Protein AF-A0A7I7Q452-F1 (afdb_monomer_lite)

pLDDT: mean 80.24, std 21.8, range [39.25, 98.88]

Secondary structure (DSSP, 8-state):
-----------------SSSHHHHHHHHHHHHHHHHHHHHHHHHHHHHHHHHHHHHHHHHHHHHHHHHHHHHHTT-HHHHHHHHHHHHHHHHHHHHHHHHHHHHHHHHTS---S-S---------

Foldseek 3Di:
DDDDDDDDDDPDPDPPDDDCVVVVVVVVVVVVVVVLVVLLVVLVVVLVVLVVVLVVLVVLLVVLVVQLVVCVVVVNVVSNVVSVVVSVVSVVVSVVSVVVNVVSCVVRVVDPDPPDPPDDDDDDD

Radius of gyration: 31.97 Å; chains: 1; bounding box: 79×62×78 Å

Sequence (125 aa):
MSHGAAVRPGAGHAHQSGSLSTNRSAEAFDHGAAAETADQRQADYFLRLLSQNRRLIDQRIDGYYKAIAVAEARGDAESACVFRRTARVEEQERKALDGLIENLQRRFVVQPTSDGPRGPHLVVR

Structure (mmCIF, N/CA/C/O backbone):
data_AF-A0A7I7Q452-F1
#
_entry.id   AF-A0A7I7Q452-F1
#
loop_
_atom_site.group_PDB
_atom_site.id
_atom_site.type_symbol
_atom_site.label_atom_id
_atom_site.label_alt_id
_atom_site.label_comp_id
_atom_site.label_asym_id
_atom_site.label_entity_id
_atom_site.label_seq_id
_atom_site.pdbx_PDB_ins_code
_atom_site.Cartn_x
_atom_site.Cartn_y
_atom_site.Cartn_z
_atom_site.occupancy
_atom_site.B_iso_or_equiv
_atom_site.auth_seq_id
_atom_site.auth_comp_id
_atom_site.auth_asym_id
_atom_site.auth_atom_id
_atom_site.pdbx_PDB_model_num
ATOM 1 N N . MET A 1 1 ? 63.355 48.534 -30.675 1.00 40.66 1 MET A N 1
ATOM 2 C CA . MET A 1 1 ? 63.755 47.123 -30.469 1.00 40.66 1 MET A CA 1
ATOM 3 C C . MET A 1 1 ? 62.465 46.312 -30.550 1.00 40.66 1 MET A C 1
ATOM 5 O O . MET A 1 1 ? 61.651 46.432 -29.654 1.00 40.66 1 MET A O 1
ATOM 9 N N . SER A 1 2 ? 62.015 45.982 -31.762 1.00 50.03 2 SER A N 1
ATOM 10 C CA . SER A 1 2 ? 62.214 44.699 -32.464 1.00 50.03 2 SER A CA 1
ATOM 11 C C . SER A 1 2 ? 61.712 43.493 -31.672 1.00 50.03 2 SER A C 1
ATOM 13 O O . SER A 1 2 ? 62.365 43.111 -30.714 1.00 50.03 2 SER A O 1
ATOM 15 N N . HIS A 1 3 ? 60.560 42.960 -32.089 1.00 43.53 3 HIS A N 1
ATOM 16 C CA . HIS A 1 3 ? 60.185 41.549 -32.296 1.00 43.53 3 HIS A CA 1
ATOM 17 C C . HIS A 1 3 ? 58.730 41.593 -32.804 1.00 43.53 3 HIS A C 1
ATOM 19 O O . HIS A 1 3 ? 57.923 42.336 -32.263 1.00 43.53 3 HIS A O 1
ATOM 25 N N . GLY A 1 4 ? 58.272 40.917 -33.846 1.00 41.16 4 GLY A N 1
ATOM 26 C CA . GLY A 1 4 ? 58.815 39.869 -34.694 1.00 41.16 4 GLY A CA 1
ATOM 27 C C . GLY A 1 4 ? 57.583 39.236 -35.347 1.00 41.16 4 GLY A C 1
ATOM 28 O O . GLY A 1 4 ? 56.689 38.773 -34.645 1.00 41.16 4 GLY A O 1
ATOM 29 N N . ALA A 1 5 ? 57.476 39.309 -36.670 1.00 50.88 5 ALA A N 1
ATOM 30 C CA . ALA A 1 5 ? 56.402 38.673 -37.423 1.00 50.88 5 ALA A CA 1
ATOM 31 C C . ALA A 1 5 ? 56.643 37.156 -37.526 1.00 50.88 5 ALA A C 1
ATOM 33 O O . ALA A 1 5 ? 57.767 36.756 -37.809 1.00 50.88 5 ALA A O 1
ATOM 34 N N . ALA A 1 6 ? 55.599 36.334 -37.363 1.00 52.81 6 ALA A N 1
ATOM 35 C CA . ALA A 1 6 ? 55.496 34.975 -37.920 1.00 52.81 6 ALA A CA 1
ATOM 36 C C . ALA A 1 6 ? 54.035 34.487 -37.792 1.00 52.81 6 ALA A C 1
ATOM 38 O O . ALA A 1 6 ? 53.506 34.387 -36.692 1.00 52.81 6 ALA A O 1
ATOM 39 N N . VAL A 1 7 ? 53.267 34.459 -38.886 1.00 51.66 7 VAL A N 1
ATOM 40 C CA . VAL A 1 7 ? 53.033 33.296 -39.774 1.00 51.66 7 VAL A CA 1
ATOM 41 C C . VAL A 1 7 ? 52.059 32.272 -39.168 1.00 51.66 7 VAL A C 1
ATOM 43 O O . VAL A 1 7 ? 52.387 31.502 -38.273 1.00 51.66 7 VAL A O 1
ATOM 46 N N . ARG A 1 8 ? 50.839 32.260 -39.723 1.00 53.25 8 ARG A N 1
ATOM 47 C CA . ARG A 1 8 ? 49.836 31.197 -39.565 1.00 53.25 8 ARG A CA 1
ATOM 48 C C . ARG A 1 8 ? 50.283 29.936 -40.318 1.00 53.25 8 ARG A C 1
ATOM 50 O O . ARG A 1 8 ? 50.567 30.057 -41.510 1.00 53.25 8 ARG A O 1
ATOM 57 N N . PRO A 1 9 ? 50.220 28.734 -39.720 1.00 47.78 9 PRO A N 1
ATOM 58 C CA . PRO A 1 9 ? 50.244 27.495 -40.477 1.00 47.78 9 PRO A CA 1
ATOM 59 C C . PRO A 1 9 ? 48.824 26.955 -40.714 1.00 47.78 9 PRO A C 1
ATOM 61 O O . PRO A 1 9 ? 48.070 26.689 -39.784 1.00 47.78 9 PRO A O 1
ATOM 64 N N . GLY A 1 10 ? 48.501 26.835 -42.004 1.00 39.25 10 GLY A N 1
ATOM 65 C CA . GLY A 1 10 ? 47.763 25.743 -42.646 1.00 39.25 10 GLY A CA 1
ATOM 66 C C . GLY A 1 10 ? 46.562 25.125 -41.935 1.00 39.25 10 GLY A C 1
ATOM 67 O O . GLY A 1 10 ? 46.706 24.220 -41.118 1.00 39.25 10 GLY A O 1
ATOM 68 N N . ALA A 1 11 ? 45.367 25.481 -42.408 1.00 44.28 11 ALA A N 1
ATOM 69 C CA . ALA A 1 11 ? 44.215 24.590 -42.365 1.00 44.28 11 ALA A CA 1
ATOM 70 C C . ALA A 1 11 ? 44.505 23.360 -43.247 1.00 44.28 11 ALA A C 1
ATOM 72 O O . ALA A 1 11 ? 44.332 23.392 -44.464 1.00 44.28 11 ALA A O 1
ATOM 73 N N . GLY A 1 12 ? 45.004 22.289 -42.632 1.00 39.72 12 GLY A N 1
ATOM 74 C CA . GLY A 1 12 ? 45.103 20.978 -43.258 1.00 39.72 12 GLY A CA 1
ATOM 75 C C . GLY A 1 12 ? 43.748 20.284 -43.210 1.00 39.72 12 GLY A C 1
ATOM 76 O O . GLY A 1 12 ? 43.376 19.714 -42.187 1.00 39.72 12 GLY A O 1
ATOM 77 N N . HIS A 1 13 ? 43.008 20.317 -44.316 1.00 46.47 13 HIS A N 1
ATOM 78 C CA . HIS A 1 13 ? 41.944 19.350 -44.561 1.00 46.47 13 HIS A CA 1
ATOM 79 C C . HIS A 1 13 ? 42.565 17.959 -44.718 1.00 46.47 13 HIS A C 1
ATOM 81 O O . HIS A 1 13 ? 43.029 17.593 -45.794 1.00 46.47 13 HIS A O 1
ATOM 87 N N . ALA A 1 14 ? 42.545 17.170 -43.647 1.00 52.09 14 ALA A N 1
ATOM 88 C CA . ALA A 1 14 ? 42.638 15.723 -43.749 1.00 52.09 14 ALA A CA 1
ATOM 89 C C . ALA A 1 14 ? 41.212 15.164 -43.831 1.00 52.09 14 ALA A C 1
ATOM 91 O O . ALA A 1 14 ? 40.555 14.914 -42.822 1.00 52.09 14 ALA A O 1
ATOM 92 N N . HIS A 1 15 ? 40.726 14.984 -45.060 1.00 47.94 15 HIS A N 1
ATOM 93 C CA . HIS A 1 15 ? 39.652 14.039 -45.338 1.00 47.94 15 HIS A CA 1
ATOM 94 C C . HIS A 1 15 ? 40.152 12.639 -44.967 1.00 47.94 15 HIS A C 1
ATOM 96 O O . HIS A 1 15 ? 40.849 11.998 -45.749 1.00 47.94 15 HIS A O 1
ATOM 102 N N . GLN A 1 16 ? 39.790 12.153 -43.781 1.00 48.22 16 GLN A N 1
ATOM 103 C CA . GLN A 1 16 ? 39.809 10.724 -43.488 1.00 48.22 16 GLN A CA 1
ATOM 104 C C . GLN A 1 16 ? 38.371 10.221 -43.620 1.00 48.22 16 GLN A C 1
ATOM 106 O O . GLN A 1 16 ? 37.601 10.157 -42.665 1.00 48.22 16 GLN A O 1
ATOM 111 N N . SER A 1 17 ? 37.983 9.975 -44.871 1.00 49.41 17 SER A N 1
ATOM 112 C CA . SER A 1 17 ? 36.716 9.340 -45.202 1.00 49.41 17 SER A CA 1
ATOM 113 C C . SER A 1 17 ? 36.901 7.827 -45.173 1.00 49.41 17 SER A C 1
ATOM 115 O O . SER A 1 17 ? 37.762 7.297 -45.870 1.00 49.41 17 SER A O 1
ATOM 117 N N . GLY A 1 18 ? 36.051 7.163 -44.389 1.00 53.09 18 GLY A N 1
ATOM 118 C CA . GLY A 1 18 ? 35.587 5.810 -44.684 1.00 53.09 18 GLY A CA 1
ATOM 119 C C . GLY A 1 18 ? 36.365 4.655 -44.061 1.00 53.09 18 GLY A C 1
ATOM 120 O O . GLY A 1 18 ? 37.013 3.926 -44.791 1.00 53.09 18 GLY A O 1
ATOM 121 N N . SER A 1 19 ? 36.242 4.446 -42.742 1.00 51.50 19 SER A N 1
ATOM 122 C CA . SER A 1 19 ? 36.045 3.103 -42.136 1.00 51.50 19 SER A CA 1
ATOM 123 C C . SER A 1 19 ? 35.873 3.158 -40.600 1.00 51.50 19 SER A C 1
ATOM 125 O O . SER A 1 19 ? 36.484 2.404 -39.854 1.00 51.50 19 SER A O 1
ATOM 127 N N . LEU A 1 20 ? 35.098 4.113 -40.074 1.00 53.84 20 LEU A N 1
ATOM 128 C CA . LEU A 1 20 ? 34.744 4.158 -38.636 1.00 53.84 20 LEU A CA 1
ATOM 129 C C . LEU A 1 20 ? 33.238 4.344 -38.406 1.00 53.84 20 LEU A C 1
ATOM 131 O O . LEU A 1 20 ? 32.757 4.241 -37.280 1.00 53.84 20 LEU A O 1
ATOM 135 N N . SER A 1 21 ? 32.479 4.615 -39.473 1.00 55.50 21 SER A N 1
ATOM 136 C CA . SER A 1 21 ? 31.054 4.933 -39.377 1.00 55.50 21 SER A CA 1
ATOM 137 C C . SER A 1 21 ? 30.180 3.703 -39.132 1.00 55.50 21 SER A C 1
ATOM 139 O O . SER A 1 21 ? 29.143 3.837 -38.499 1.00 55.50 21 SER A O 1
ATOM 141 N N . THR A 1 22 ? 30.581 2.513 -39.589 1.00 57.12 22 THR A N 1
ATOM 142 C CA . THR A 1 22 ? 29.833 1.266 -39.349 1.00 57.12 22 THR A CA 1
ATOM 143 C C . THR A 1 22 ? 30.068 0.728 -37.942 1.00 57.12 22 THR A C 1
ATOM 145 O O . THR A 1 22 ? 29.110 0.351 -37.274 1.00 57.12 22 THR A O 1
ATOM 148 N N . ASN A 1 23 ? 31.314 0.767 -37.457 1.00 57.62 23 ASN A N 1
ATOM 149 C CA . ASN A 1 23 ? 31.655 0.293 -36.113 1.00 57.62 23 ASN A CA 1
ATOM 150 C C . ASN A 1 23 ? 31.051 1.186 -35.027 1.00 57.62 23 ASN A C 1
ATOM 152 O O . ASN A 1 23 ? 30.446 0.668 -34.100 1.00 57.62 23 ASN A O 1
ATOM 156 N N . ARG A 1 24 ? 31.103 2.517 -35.182 1.00 57.12 24 ARG A N 1
ATOM 157 C CA . ARG A 1 24 ? 30.490 3.441 -34.213 1.00 57.12 24 ARG A CA 1
ATOM 158 C C . ARG A 1 24 ? 28.973 3.268 -34.119 1.00 57.12 24 ARG A C 1
ATOM 160 O O . ARG A 1 24 ? 28.414 3.369 -33.034 1.00 57.12 24 ARG A O 1
ATOM 167 N N . SER A 1 25 ? 28.299 3.035 -35.246 1.00 62.06 25 SER A N 1
ATOM 168 C CA . SER A 1 25 ? 26.860 2.774 -35.248 1.00 62.06 25 SER A CA 1
ATOM 169 C C . SER A 1 25 ? 26.542 1.430 -34.594 1.00 62.06 25 SER A C 1
ATOM 171 O O . SER A 1 25 ? 25.666 1.388 -33.741 1.00 62.06 25 SER A O 1
ATOM 173 N N . ALA A 1 26 ? 27.277 0.364 -34.923 1.00 62.94 26 ALA A N 1
ATOM 174 C CA . ALA A 1 26 ? 27.090 -0.955 -34.314 1.00 62.94 26 ALA A CA 1
ATOM 175 C C . ALA A 1 26 ? 27.333 -0.949 -32.791 1.00 62.94 26 ALA A C 1
ATOM 177 O O . ALA A 1 26 ? 26.514 -1.479 -32.048 1.00 62.94 26 ALA A O 1
ATOM 178 N N . GLU A 1 27 ? 28.393 -0.287 -32.321 1.00 65.12 27 GLU A N 1
ATOM 179 C CA . GLU A 1 27 ? 28.690 -0.115 -30.890 1.00 65.12 27 GLU A CA 1
ATOM 180 C C . GLU A 1 27 ? 27.611 0.714 -30.173 1.00 65.12 27 GLU A C 1
ATOM 182 O O . GLU A 1 27 ? 27.205 0.382 -29.063 1.00 65.12 27 GLU A O 1
ATOM 187 N N . ALA A 1 28 ? 27.085 1.768 -30.807 1.00 65.62 28 ALA A N 1
ATOM 188 C CA . ALA A 1 28 ? 25.993 2.562 -30.240 1.00 65.62 28 ALA A CA 1
ATOM 189 C C . ALA A 1 28 ? 24.677 1.769 -30.122 1.00 65.62 28 ALA A C 1
ATOM 191 O O . ALA A 1 28 ? 23.964 1.926 -29.130 1.00 65.62 28 ALA A O 1
ATOM 192 N N . PHE A 1 29 ? 24.364 0.906 -31.097 1.00 69.38 29 PHE A N 1
ATOM 193 C CA . PHE A 1 29 ? 23.208 0.005 -31.023 1.00 69.38 29 PHE A CA 1
ATOM 194 C C . PHE A 1 29 ? 23.370 -1.049 -29.918 1.00 69.38 29 PHE A C 1
ATOM 196 O O . PHE A 1 29 ? 22.425 -1.280 -29.166 1.00 69.38 29 PHE A O 1
ATOM 203 N N . ASP A 1 30 ? 24.560 -1.638 -29.770 1.00 72.31 30 ASP A N 1
ATOM 204 C CA . ASP A 1 30 ? 24.855 -2.617 -28.713 1.00 72.31 30 ASP A CA 1
ATOM 205 C C . ASP A 1 30 ? 24.773 -1.986 -27.311 1.00 72.31 30 ASP A C 1
ATOM 207 O O . ASP A 1 30 ? 24.141 -2.522 -26.399 1.00 72.31 30 ASP A O 1
ATOM 211 N N . HIS A 1 31 ? 25.303 -0.769 -27.148 1.00 74.94 31 HIS A N 1
ATOM 212 C CA . HIS A 1 31 ? 25.154 -0.007 -25.907 1.00 74.94 31 HIS A CA 1
ATOM 213 C C . HIS A 1 31 ? 23.696 0.359 -25.594 1.00 74.94 31 HIS A C 1
ATOM 215 O O . HIS A 1 31 ? 23.306 0.319 -24.426 1.00 74.94 31 HIS A O 1
ATOM 221 N N . GLY A 1 32 ? 22.887 0.682 -26.609 1.00 80.12 32 GLY A N 1
ATOM 222 C CA . GLY A 1 32 ? 21.450 0.926 -26.450 1.00 80.12 32 GLY A CA 1
ATOM 223 C C . GLY A 1 32 ? 20.703 -0.315 -25.957 1.00 80.12 32 GLY A C 1
ATOM 224 O O . GLY A 1 32 ? 20.021 -0.259 -24.935 1.00 80.12 32 GLY A O 1
ATOM 225 N N . ALA A 1 33 ? 20.917 -1.460 -26.607 1.00 78.12 33 ALA A N 1
ATOM 226 C CA . ALA A 1 33 ? 20.312 -2.732 -26.211 1.00 78.12 33 ALA A CA 1
ATOM 227 C C . ALA A 1 33 ? 20.753 -3.183 -24.802 1.00 78.12 33 ALA A C 1
ATOM 229 O O . ALA A 1 33 ? 19.954 -3.696 -24.009 1.00 78.12 33 ALA A O 1
ATOM 230 N N . ALA A 1 34 ? 22.023 -2.959 -24.448 1.00 81.88 34 ALA A N 1
ATOM 231 C CA . ALA A 1 34 ? 22.536 -3.237 -23.111 1.00 81.88 34 ALA A CA 1
ATOM 232 C C . ALA A 1 34 ? 21.883 -2.344 -22.040 1.00 81.88 34 ALA A C 1
ATOM 234 O O . ALA A 1 34 ? 21.555 -2.839 -20.956 1.00 81.88 34 ALA A O 1
ATOM 235 N N . ALA A 1 35 ? 21.667 -1.058 -22.343 1.00 83.69 35 ALA A N 1
ATOM 236 C CA . ALA A 1 35 ? 20.985 -0.118 -21.457 1.00 83.69 35 ALA A CA 1
ATOM 237 C C . ALA A 1 35 ? 19.512 -0.500 -21.250 1.00 83.69 35 ALA A C 1
ATOM 239 O O . ALA A 1 35 ? 19.074 -0.599 -20.108 1.00 83.69 35 ALA A O 1
ATOM 240 N N . GLU A 1 36 ? 18.778 -0.831 -22.315 1.00 87.00 36 GLU A N 1
ATOM 241 C CA . GLU A 1 36 ? 17.388 -1.307 -22.222 1.00 87.00 36 GLU A CA 1
ATOM 242 C C . GLU A 1 36 ? 17.273 -2.577 -21.369 1.00 87.00 36 GLU A C 1
ATOM 244 O O . GLU A 1 36 ? 16.397 -2.697 -20.511 1.00 87.00 36 GLU A O 1
ATOM 249 N N . THR A 1 37 ? 18.216 -3.509 -21.532 1.00 87.75 37 THR A N 1
ATOM 250 C CA . THR A 1 37 ? 18.264 -4.728 -20.715 1.00 87.75 37 THR A CA 1
ATOM 251 C C . THR A 1 37 ? 18.576 -4.411 -19.245 1.00 87.75 37 THR A C 1
ATOM 253 O O . THR A 1 37 ? 18.070 -5.075 -18.334 1.00 87.75 37 THR A O 1
ATOM 256 N N . ALA A 1 38 ? 19.428 -3.418 -18.975 1.00 91.81 38 ALA A N 1
ATOM 257 C CA . ALA A 1 38 ? 19.711 -2.967 -17.616 1.00 91.81 38 ALA A CA 1
ATOM 258 C C . ALA A 1 38 ? 18.479 -2.311 -16.972 1.00 91.81 38 ALA A C 1
ATOM 260 O O . ALA A 1 38 ? 18.135 -2.678 -15.846 1.00 91.81 38 ALA A O 1
ATOM 261 N N . ASP A 1 39 ? 17.787 -1.438 -17.702 1.00 93.19 39 ASP A N 1
ATOM 262 C CA . ASP A 1 39 ? 16.555 -0.781 -17.265 1.00 93.19 39 ASP A CA 1
ATOM 263 C C . ASP A 1 39 ? 15.455 -1.807 -16.967 1.00 93.19 39 ASP A C 1
ATOM 265 O O . ASP A 1 39 ? 14.812 -1.733 -15.918 1.00 93.19 39 ASP A O 1
ATOM 269 N N . GLN A 1 40 ? 15.297 -2.827 -17.819 1.00 93.06 40 GLN A N 1
ATOM 270 C CA . GLN A 1 40 ? 14.347 -3.917 -17.587 1.00 93.06 40 GLN A CA 1
ATOM 271 C C . GLN A 1 40 ? 14.652 -4.661 -16.279 1.00 93.06 40 GLN A C 1
ATOM 273 O O . GLN A 1 40 ? 13.769 -4.854 -15.442 1.00 93.06 40 GLN A O 1
ATOM 278 N N . ARG A 1 41 ? 15.919 -5.034 -16.052 1.00 95.12 41 ARG A N 1
ATOM 279 C CA . ARG A 1 41 ? 16.325 -5.725 -14.815 1.00 95.12 41 ARG A CA 1
ATOM 280 C C . ARG A 1 41 ? 16.108 -4.863 -13.572 1.00 95.12 41 ARG A C 1
ATOM 282 O O . ARG A 1 41 ? 15.736 -5.389 -12.519 1.00 95.12 41 ARG A O 1
ATOM 289 N N . GLN A 1 42 ? 16.339 -3.555 -13.674 1.00 96.50 42 GLN A N 1
ATOM 290 C CA . GLN A 1 42 ? 16.053 -2.616 -12.591 1.00 96.50 42 GLN A CA 1
ATOM 291 C C . GLN A 1 42 ? 14.548 -2.516 -12.326 1.00 96.50 42 GLN A C 1
ATOM 293 O O . GLN A 1 42 ? 14.133 -2.586 -11.167 1.00 96.50 42 GLN A O 1
ATOM 298 N N . ALA A 1 43 ? 13.724 -2.422 -13.371 1.00 96.75 43 ALA A N 1
ATOM 299 C CA . ALA A 1 43 ? 12.271 -2.408 -13.244 1.00 96.75 43 ALA A CA 1
ATOM 300 C C . ALA A 1 43 ? 11.754 -3.681 -12.556 1.00 96.75 43 ALA A C 1
ATOM 302 O O . ALA A 1 43 ? 10.984 -3.585 -11.601 1.00 96.75 43 ALA A O 1
ATOM 303 N N . ASP A 1 44 ? 12.245 -4.860 -12.946 1.00 96.94 44 ASP A N 1
ATOM 304 C CA . ASP A 1 44 ? 11.882 -6.141 -12.325 1.00 96.94 44 ASP A CA 1
ATOM 305 C C . ASP A 1 44 ? 12.294 -6.223 -10.847 1.00 96.94 44 ASP A C 1
ATOM 307 O O . ASP A 1 44 ? 11.603 -6.822 -10.014 1.00 96.94 44 ASP A O 1
ATOM 311 N N . TYR A 1 45 ? 13.437 -5.633 -10.489 1.00 98.19 45 TYR A N 1
ATOM 312 C CA . TYR A 1 45 ? 13.854 -5.505 -9.095 1.00 98.19 45 TYR A CA 1
ATOM 313 C C . TYR A 1 45 ? 12.893 -4.609 -8.303 1.00 98.19 45 TYR A C 1
ATOM 315 O O . TYR A 1 45 ? 12.378 -5.035 -7.264 1.00 98.19 45 TYR A O 1
ATOM 323 N N . PHE A 1 46 ? 12.598 -3.406 -8.805 1.00 98.06 46 PHE A N 1
ATOM 324 C CA . PHE A 1 46 ? 11.696 -2.476 -8.128 1.00 98.06 46 PHE A CA 1
ATOM 325 C C . PHE A 1 46 ? 10.271 -3.014 -8.038 1.00 98.06 46 PHE A C 1
ATOM 327 O O . PHE A 1 46 ? 9.648 -2.880 -6.990 1.00 98.06 46 PHE A O 1
ATOM 334 N N . LEU A 1 47 ? 9.764 -3.694 -9.067 1.00 98.06 47 LEU A N 1
ATOM 335 C CA . LEU A 1 47 ? 8.449 -4.331 -9.026 1.00 98.06 47 LEU A CA 1
ATOM 336 C C . LEU A 1 47 ? 8.355 -5.365 -7.903 1.00 98.06 47 LEU A C 1
ATOM 338 O O . LEU A 1 47 ? 7.369 -5.371 -7.162 1.00 98.06 47 LEU A O 1
ATOM 342 N N . ARG A 1 48 ? 9.383 -6.204 -7.723 1.00 98.25 48 ARG A N 1
ATOM 343 C CA . ARG A 1 48 ? 9.429 -7.166 -6.611 1.00 98.25 48 ARG A CA 1
ATOM 344 C C . ARG A 1 48 ? 9.468 -6.462 -5.256 1.00 98.25 48 ARG A C 1
ATOM 346 O O . ARG A 1 48 ? 8.689 -6.823 -4.374 1.00 98.25 48 ARG A O 1
ATOM 353 N N . LEU A 1 49 ? 10.320 -5.447 -5.106 1.00 98.56 49 LEU A N 1
ATOM 354 C CA . LEU A 1 49 ? 10.463 -4.688 -3.862 1.00 98.56 49 LEU A CA 1
ATOM 355 C C . LEU A 1 49 ? 9.174 -3.940 -3.486 1.00 98.56 49 LEU A C 1
ATOM 357 O O . LEU A 1 49 ? 8.709 -4.032 -2.352 1.00 98.56 49 LEU A O 1
ATOM 361 N N . LEU A 1 50 ? 8.568 -3.221 -4.431 1.00 98.50 50 LEU A N 1
ATOM 362 C CA . LEU A 1 50 ? 7.323 -2.478 -4.217 1.00 98.50 50 LEU A CA 1
ATOM 363 C C . LEU A 1 50 ? 6.163 -3.428 -3.913 1.00 98.50 50 LEU A C 1
ATOM 365 O O . LEU A 1 50 ? 5.390 -3.171 -2.994 1.00 98.50 50 LEU A O 1
ATOM 369 N N . SER A 1 51 ? 6.078 -4.565 -4.612 1.00 98.00 51 SER A N 1
ATOM 370 C CA . SER A 1 51 ? 5.056 -5.585 -4.346 1.00 98.00 51 SER A CA 1
ATOM 371 C C . SER A 1 51 ? 5.200 -6.196 -2.953 1.00 98.00 51 SER A C 1
ATOM 373 O O . SER A 1 51 ? 4.199 -6.442 -2.280 1.00 98.00 51 SER A O 1
ATOM 375 N N . GLN A 1 52 ? 6.434 -6.439 -2.497 1.00 98.50 52 GLN A N 1
ATOM 376 C CA . GLN A 1 52 ? 6.687 -6.908 -1.136 1.00 98.50 52 GLN A CA 1
ATOM 377 C C . GLN A 1 52 ? 6.272 -5.856 -0.104 1.00 98.50 52 GLN A C 1
ATOM 379 O O . GLN A 1 52 ? 5.538 -6.187 0.825 1.00 98.50 52 GLN A O 1
ATOM 384 N N . ASN A 1 53 ? 6.684 -4.599 -0.290 1.00 98.44 53 ASN A N 1
ATOM 385 C CA . ASN A 1 53 ? 6.306 -3.506 0.605 1.00 98.44 53 ASN A CA 1
ATOM 386 C C . ASN A 1 53 ? 4.788 -3.345 0.677 1.00 98.44 53 ASN A C 1
ATOM 388 O O . ASN A 1 53 ? 4.243 -3.348 1.774 1.00 98.44 53 ASN A O 1
ATOM 392 N N . ARG A 1 54 ? 4.093 -3.330 -0.466 1.00 98.56 54 ARG A N 1
ATOM 393 C CA . ARG A 1 54 ? 2.628 -3.246 -0.540 1.00 98.56 54 ARG A CA 1
ATOM 394 C C . ARG A 1 54 ? 1.941 -4.306 0.325 1.00 98.56 54 ARG A C 1
ATOM 396 O O . ARG A 1 54 ? 1.025 -3.980 1.070 1.00 98.56 54 ARG A O 1
ATOM 403 N N . ARG A 1 55 ? 2.417 -5.557 0.284 1.00 98.62 55 ARG A N 1
ATOM 404 C CA . ARG A 1 55 ? 1.885 -6.646 1.126 1.00 98.62 55 ARG A CA 1
ATOM 405 C C . ARG A 1 55 ? 2.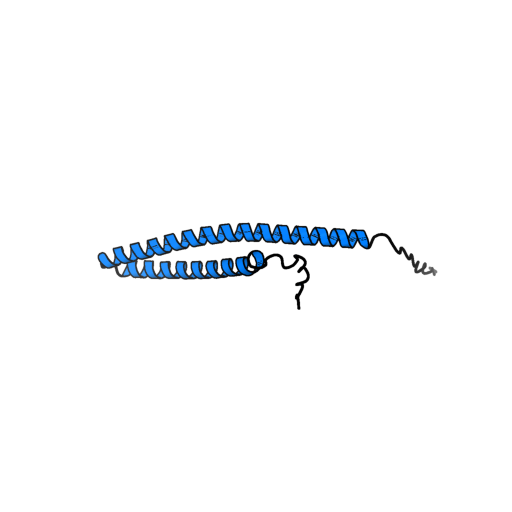121 -6.404 2.617 1.00 98.62 55 ARG A C 1
ATOM 407 O O . ARG A 1 55 ? 1.255 -6.731 3.420 1.00 98.62 55 ARG A O 1
ATOM 414 N N . LEU A 1 56 ? 3.271 -5.843 2.995 1.00 98.69 56 LEU A N 1
ATOM 415 C CA . LEU A 1 56 ? 3.533 -5.463 4.386 1.00 98.69 56 LEU A CA 1
ATOM 416 C C . LEU A 1 56 ? 2.596 -4.335 4.837 1.00 98.69 56 LEU A C 1
ATOM 418 O O . LEU A 1 56 ? 2.127 -4.370 5.970 1.00 98.69 56 LEU A O 1
ATOM 422 N N . ILE A 1 57 ? 2.295 -3.363 3.967 1.00 98.62 57 ILE A N 1
ATOM 423 C CA . ILE A 1 57 ? 1.312 -2.310 4.269 1.00 98.62 57 ILE A CA 1
ATOM 424 C C . ILE A 1 57 ? -0.078 -2.914 4.468 1.00 98.62 57 ILE A C 1
ATOM 426 O O . ILE A 1 57 ? -0.725 -2.615 5.467 1.00 98.62 57 ILE A O 1
ATOM 430 N N . ASP A 1 58 ? -0.509 -3.813 3.578 1.00 98.75 58 ASP A N 1
ATOM 431 C CA . ASP A 1 58 ? -1.798 -4.506 3.710 1.00 98.75 58 ASP A CA 1
ATOM 432 C C . ASP A 1 58 ? -1.907 -5.227 5.069 1.00 98.75 58 ASP A C 1
ATOM 434 O O . ASP A 1 58 ? -2.900 -5.074 5.777 1.00 98.75 58 ASP A O 1
ATOM 438 N N . GLN A 1 59 ? -0.845 -5.915 5.504 1.00 98.75 5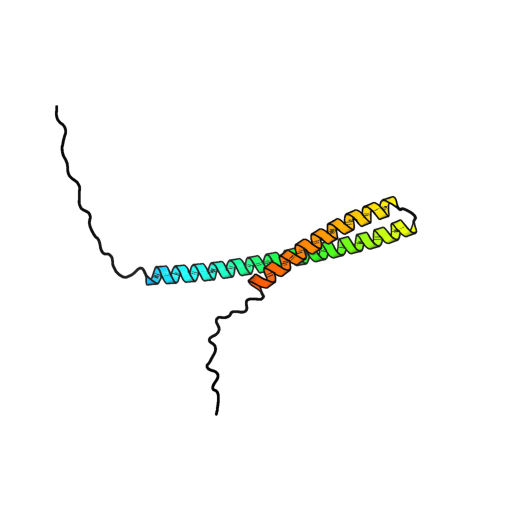9 GLN A N 1
ATOM 439 C CA . GLN A 1 59 ? -0.800 -6.558 6.824 1.00 98.75 59 GLN A CA 1
ATOM 440 C C . GLN A 1 59 ? -0.904 -5.558 7.988 1.00 98.75 59 GLN A C 1
ATOM 442 O O . GLN A 1 59 ? -1.570 -5.850 8.986 1.00 98.75 59 GLN A O 1
ATOM 447 N N . ARG A 1 60 ? -0.259 -4.385 7.891 1.00 98.62 60 ARG A N 1
ATOM 448 C CA . ARG A 1 60 ? -0.372 -3.330 8.916 1.00 98.62 60 ARG A CA 1
ATOM 449 C C . ARG A 1 60 ? -1.786 -2.765 8.976 1.00 98.62 60 ARG A C 1
ATOM 451 O O . ARG A 1 60 ? -2.330 -2.638 10.070 1.00 98.62 60 ARG A O 1
ATOM 458 N N . ILE A 1 61 ? -2.392 -2.480 7.822 1.00 98.81 61 ILE A N 1
ATOM 459 C CA . ILE A 1 61 ? -3.778 -2.001 7.711 1.00 98.81 61 ILE A CA 1
ATOM 460 C C . ILE A 1 61 ? -4.736 -2.995 8.376 1.00 98.81 61 ILE A C 1
ATOM 462 O O . ILE A 1 61 ? -5.522 -2.603 9.240 1.00 98.81 61 ILE A O 1
ATOM 466 N N . ASP A 1 62 ? -4.617 -4.286 8.057 1.00 98.81 62 ASP A N 1
ATOM 467 C CA . ASP A 1 62 ? -5.417 -5.342 8.686 1.00 98.81 62 ASP A CA 1
ATOM 468 C C . ASP A 1 62 ? -5.218 -5.383 10.209 1.00 98.81 62 ASP A C 1
ATOM 470 O O . ASP A 1 62 ? -6.172 -5.558 10.975 1.00 98.81 62 ASP A O 1
ATOM 474 N N . GLY A 1 63 ? 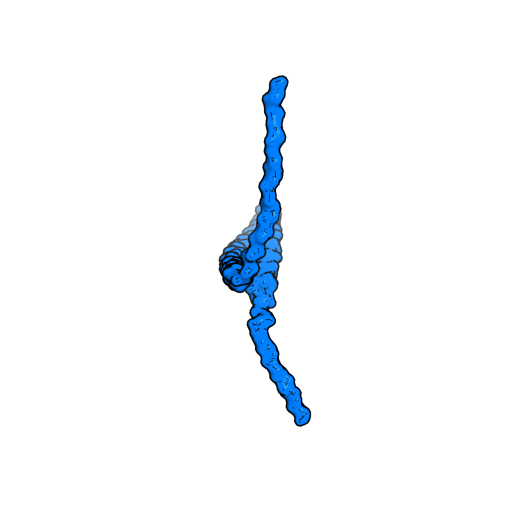-3.976 -5.204 10.666 1.00 98.81 63 GLY A N 1
ATOM 475 C CA . GLY A 1 63 ? -3.636 -5.090 12.082 1.00 98.81 63 GLY A CA 1
ATOM 476 C C . GLY A 1 63 ? -4.334 -3.912 12.763 1.00 98.81 63 GLY A C 1
ATOM 477 O O . GLY A 1 63 ? -4.931 -4.087 13.828 1.00 98.81 63 GLY A O 1
ATOM 478 N N . TYR A 1 64 ? -4.326 -2.732 12.140 1.00 98.81 64 TYR A N 1
ATOM 479 C CA . TYR A 1 64 ? -5.008 -1.555 12.674 1.00 98.81 64 TYR A CA 1
ATOM 480 C C . TYR A 1 64 ? -6.523 -1.732 12.712 1.00 98.81 64 TYR A C 1
ATOM 482 O O . TYR A 1 64 ? -7.132 -1.375 13.716 1.00 98.81 64 TYR A O 1
ATOM 490 N N . TYR A 1 65 ? -7.138 -2.346 11.699 1.00 98.75 65 TYR A N 1
ATOM 491 C CA . TYR A 1 65 ? -8.575 -2.626 11.734 1.00 98.75 65 TYR A CA 1
ATOM 492 C C . TYR A 1 65 ? -8.968 -3.575 12.869 1.00 98.75 65 TYR A C 1
ATOM 494 O O . TYR A 1 65 ? -9.967 -3.339 13.552 1.00 98.75 65 TYR A O 1
ATOM 502 N N . LYS A 1 66 ? -8.148 -4.592 13.154 1.00 98.88 66 LYS A N 1
ATOM 503 C CA . LYS A 1 66 ? -8.345 -5.446 14.336 1.00 98.88 66 LYS A CA 1
ATOM 504 C C . LYS A 1 66 ? -8.187 -4.658 15.638 1.00 98.88 66 LYS A C 1
ATOM 506 O O . LYS A 1 66 ? -8.996 -4.820 16.548 1.00 98.88 66 LYS A O 1
ATOM 511 N N . ALA A 1 67 ? -7.178 -3.792 15.731 1.00 98.69 67 ALA A N 1
ATOM 512 C CA . ALA A 1 67 ? -6.943 -2.965 16.913 1.00 98.69 67 ALA A CA 1
ATOM 513 C C . ALA A 1 67 ? -8.083 -1.962 17.166 1.00 98.69 67 ALA A C 1
ATOM 515 O O . ALA A 1 67 ? -8.482 -1.774 18.314 1.00 98.69 67 ALA A O 1
ATOM 516 N N . ILE A 1 68 ? -8.656 -1.382 16.104 1.00 98.81 68 ILE A N 1
ATOM 517 C CA . ILE A 1 68 ? -9.851 -0.528 16.169 1.00 98.81 68 ILE A CA 1
ATOM 518 C C . ILE A 1 68 ? -11.017 -1.309 16.770 1.00 98.81 68 ILE A C 1
ATOM 520 O O . ILE A 1 68 ? -11.587 -0.854 17.757 1.00 98.81 68 ILE A O 1
ATOM 524 N N . ALA A 1 69 ? -11.323 -2.497 16.240 1.00 98.75 69 ALA A N 1
ATOM 525 C CA . ALA A 1 69 ? -12.425 -3.315 16.742 1.00 98.75 69 ALA A CA 1
ATOM 526 C C . ALA A 1 69 ? -12.251 -3.681 18.230 1.00 98.75 69 ALA A C 1
ATOM 528 O O . ALA A 1 69 ? -13.205 -3.635 19.004 1.00 98.75 69 ALA A O 1
ATOM 529 N N . VAL A 1 70 ? -11.022 -3.999 18.656 1.00 98.81 70 VAL A N 1
ATOM 530 C CA . VAL A 1 70 ? -10.713 -4.282 20.068 1.00 98.81 70 VAL A CA 1
ATOM 531 C C . VAL A 1 70 ? -10.883 -3.041 20.947 1.00 98.81 70 VAL A C 1
ATOM 533 O O . VAL A 1 70 ? -11.436 -3.151 22.040 1.00 98.81 70 VAL A O 1
ATOM 536 N N . ALA A 1 71 ? -10.415 -1.873 20.501 1.00 98.69 71 ALA A N 1
ATOM 537 C CA . ALA A 1 71 ? -10.559 -0.621 21.243 1.00 98.69 71 ALA A CA 1
ATOM 538 C C . ALA A 1 71 ? -12.036 -0.213 21.374 1.00 98.69 71 ALA A C 1
ATOM 540 O O . ALA A 1 71 ? -12.497 0.092 22.472 1.00 98.69 71 ALA A O 1
ATOM 541 N N . GLU A 1 72 ? -12.806 -0.307 20.288 1.00 98.50 72 GLU A N 1
ATOM 542 C CA . GLU A 1 72 ? -14.249 -0.040 20.281 1.00 98.50 72 GLU A CA 1
ATOM 543 C C . GLU A 1 72 ? -15.010 -0.971 21.231 1.00 98.50 72 GLU A C 1
ATOM 545 O O . GLU A 1 72 ? -15.812 -0.499 22.034 1.00 98.50 72 GLU A O 1
ATOM 550 N N . ALA A 1 73 ? -14.707 -2.273 21.218 1.00 98.62 73 ALA A N 1
ATOM 551 C CA . ALA A 1 73 ? -15.322 -3.241 22.128 1.00 98.62 73 ALA A CA 1
ATOM 552 C C . ALA A 1 73 ? -15.023 -2.954 23.612 1.00 98.62 73 ALA A C 1
ATOM 554 O O . ALA A 1 73 ? -15.790 -3.348 24.488 1.00 98.62 73 ALA A O 1
ATOM 555 N N . ARG A 1 74 ? -13.914 -2.262 23.903 1.00 98.44 74 ARG A N 1
ATOM 556 C CA . ARG A 1 74 ? -13.526 -1.828 25.254 1.00 98.44 74 ARG A CA 1
ATOM 557 C C . ARG A 1 74 ? -14.064 -0.443 25.626 1.00 98.44 74 ARG A C 1
ATOM 559 O O . ARG A 1 74 ? -13.833 -0.002 26.746 1.00 98.44 74 ARG A O 1
ATOM 566 N N . GLY A 1 75 ? -14.746 0.248 24.710 1.00 98.56 75 GLY A N 1
ATOM 567 C CA . GLY A 1 75 ? -15.149 1.644 24.893 1.00 98.56 75 GLY A CA 1
ATOM 568 C C . GLY A 1 75 ? -13.979 2.637 24.862 1.00 98.56 75 GLY A C 1
ATOM 569 O O . GLY A 1 75 ? -14.143 3.789 25.257 1.00 98.56 75 GLY A O 1
ATOM 570 N N . ASP A 1 76 ? -12.805 2.216 24.386 1.00 98.69 76 ASP A N 1
ATOM 571 C CA . ASP A 1 76 ? -11.607 3.048 24.287 1.00 98.69 76 ASP A CA 1
ATOM 572 C C . ASP A 1 76 ? -11.628 3.865 22.984 1.00 98.69 76 ASP A C 1
ATOM 574 O O . ASP A 1 76 ? -11.033 3.516 21.957 1.00 98.69 76 ASP A O 1
ATOM 578 N N . ALA A 1 77 ? -12.382 4.965 23.021 1.00 98.44 77 ALA A N 1
ATOM 579 C CA . ALA A 1 77 ? -12.555 5.857 21.879 1.00 98.44 77 ALA A CA 1
ATOM 580 C C . ALA A 1 77 ? -11.254 6.573 21.473 1.00 98.44 77 ALA A C 1
ATOM 582 O O . ALA A 1 77 ? -11.069 6.875 20.289 1.00 98.44 77 ALA A O 1
ATOM 583 N N . GLU A 1 78 ? -10.356 6.834 22.427 1.00 98.62 78 GLU A N 1
ATOM 584 C CA . GLU A 1 78 ? -9.084 7.511 22.175 1.00 98.62 78 GLU A CA 1
ATOM 585 C C . GLU A 1 78 ? -8.156 6.616 21.348 1.00 98.62 78 GLU A C 1
ATOM 587 O O . GLU A 1 78 ? -7.741 7.009 20.252 1.00 98.62 78 GLU A O 1
ATOM 592 N N . SER A 1 79 ? -7.922 5.377 21.794 1.00 98.44 79 SER A N 1
ATOM 593 C CA . SER A 1 79 ? -7.109 4.413 21.046 1.00 98.44 79 SER A CA 1
ATOM 594 C C . SER A 1 79 ? -7.707 4.118 19.672 1.00 98.44 79 SER A C 1
ATOM 596 O O . SER A 1 79 ? -6.986 4.097 18.673 1.00 98.44 79 SER A O 1
ATOM 598 N N . ALA A 1 80 ? -9.034 3.969 19.574 1.00 98.75 80 ALA A N 1
ATOM 599 C CA . ALA A 1 80 ? -9.704 3.790 18.286 1.00 98.75 80 ALA A CA 1
ATOM 600 C C . ALA A 1 80 ? -9.464 4.983 17.339 1.00 98.75 80 ALA A C 1
ATOM 602 O O . ALA A 1 80 ? -9.273 4.800 16.135 1.00 98.75 80 ALA A O 1
ATOM 603 N N . CYS A 1 81 ? -9.448 6.218 17.853 1.00 98.62 81 CYS A N 1
ATOM 604 C CA . CYS A 1 81 ? -9.131 7.411 17.066 1.00 98.62 81 CYS A CA 1
ATOM 605 C C . CYS A 1 81 ? -7.682 7.393 16.555 1.00 98.62 81 CYS A C 1
ATOM 607 O O . CYS A 1 81 ? -7.446 7.638 15.366 1.00 98.62 81 CYS A O 1
ATOM 609 N N . VAL A 1 82 ? -6.725 7.042 17.420 1.00 98.62 82 VAL A N 1
ATOM 610 C CA . VAL A 1 82 ? -5.307 6.915 17.055 1.00 98.62 82 VAL A CA 1
ATOM 611 C C . VAL A 1 82 ? -5.118 5.851 15.974 1.00 98.62 82 VAL A C 1
ATOM 613 O O . VAL A 1 82 ? -4.538 6.150 14.931 1.00 98.62 82 VAL A O 1
ATOM 616 N N . PHE A 1 83 ? -5.676 4.650 16.148 1.00 98.81 83 PHE A N 1
ATOM 617 C CA . PHE A 1 83 ? -5.547 3.581 15.155 1.00 98.81 83 PHE A CA 1
ATOM 618 C C . PHE A 1 83 ? -6.163 3.948 13.804 1.00 98.81 83 PHE A C 1
ATOM 620 O O . PHE A 1 83 ? -5.550 3.677 12.774 1.00 98.81 83 PHE A O 1
ATOM 627 N N . ARG A 1 84 ? -7.322 4.623 13.774 1.00 98.81 84 ARG A N 1
ATOM 628 C CA . ARG A 1 84 ? -7.912 5.108 12.512 1.00 98.81 84 ARG A CA 1
ATOM 629 C C . ARG A 1 84 ? -7.018 6.127 11.816 1.00 98.81 84 ARG A C 1
ATOM 631 O O . ARG A 1 84 ? -6.905 6.102 10.591 1.00 98.81 84 ARG A O 1
ATOM 638 N N . ARG A 1 85 ? -6.390 7.033 12.572 1.00 98.62 85 ARG A N 1
ATOM 639 C CA . ARG A 1 85 ? -5.452 8.004 11.998 1.00 98.62 85 ARG A CA 1
ATOM 640 C C . ARG A 1 85 ? -4.255 7.289 11.380 1.00 98.62 85 ARG A C 1
ATOM 642 O O . ARG A 1 85 ? -3.903 7.607 10.249 1.00 98.62 85 ARG A O 1
ATOM 649 N N . THR A 1 86 ? -3.678 6.320 12.083 1.00 98.50 86 THR A N 1
ATOM 650 C CA . THR A 1 86 ? -2.528 5.567 11.578 1.00 98.50 86 THR A CA 1
ATOM 651 C C . THR A 1 86 ? -2.900 4.714 10.365 1.00 98.50 86 THR A C 1
ATOM 653 O O . THR A 1 86 ? -2.222 4.805 9.349 1.00 98.50 86 THR A O 1
ATOM 656 N N . ALA A 1 87 ? -4.029 3.996 10.395 1.00 98.69 87 ALA A N 1
ATOM 657 C CA . ALA A 1 87 ? -4.519 3.220 9.251 1.00 98.69 87 ALA A CA 1
ATOM 658 C C . ALA A 1 87 ? -4.677 4.074 7.982 1.00 98.69 87 ALA A C 1
ATOM 660 O O . ALA A 1 87 ? -4.295 3.646 6.899 1.00 98.69 87 ALA A O 1
ATOM 661 N N . ARG A 1 88 ? -5.163 5.317 8.109 1.00 98.69 88 ARG A N 1
ATOM 662 C CA . ARG A 1 88 ? -5.271 6.239 6.966 1.00 98.69 88 ARG A CA 1
ATOM 663 C C . ARG A 1 88 ? -3.921 6.613 6.357 1.00 98.69 88 ARG A C 1
ATOM 665 O O . ARG A 1 88 ? -3.851 6.801 5.147 1.00 98.69 88 ARG A O 1
ATOM 672 N N . VAL A 1 89 ? -2.871 6.755 7.166 1.00 98.56 89 VAL A N 1
ATOM 673 C CA . VAL A 1 89 ? -1.513 7.019 6.655 1.00 98.56 89 VAL A CA 1
ATOM 674 C C . VAL A 1 89 ? -1.027 5.820 5.842 1.00 98.56 89 VAL A C 1
ATOM 676 O O . VAL A 1 89 ? -0.548 5.989 4.724 1.00 98.56 89 VAL A O 1
ATOM 679 N N . GLU A 1 90 ? -1.250 4.611 6.352 1.00 98.62 90 GLU A N 1
ATOM 680 C CA . GLU A 1 90 ? -0.902 3.375 5.648 1.00 98.62 90 GLU A CA 1
ATOM 681 C C . GLU A 1 90 ? -1.667 3.216 4.328 1.00 98.62 90 GLU A C 1
ATOM 683 O O . GLU A 1 90 ? -1.099 2.851 3.302 1.00 98.62 90 GLU A O 1
ATOM 688 N N . GLU A 1 91 ? -2.958 3.547 4.310 1.00 98.75 91 GLU A N 1
ATOM 689 C CA . GLU A 1 91 ? -3.771 3.518 3.090 1.00 98.75 91 GLU A CA 1
ATOM 690 C C . GLU A 1 91 ? -3.272 4.506 2.027 1.00 98.75 91 GLU A C 1
ATOM 692 O O . GLU A 1 91 ? -3.308 4.202 0.830 1.00 98.75 91 GLU A O 1
ATOM 697 N N . GLN A 1 92 ? -2.787 5.678 2.447 1.00 98.69 92 GLN A N 1
ATOM 698 C CA . GLN A 1 92 ? -2.174 6.654 1.545 1.00 98.69 92 GLN A CA 1
ATOM 699 C C . GLN A 1 92 ? -0.860 6.127 0.965 1.00 98.69 92 GLN A C 1
ATOM 701 O O . GLN A 1 92 ? -0.644 6.246 -0.243 1.00 98.69 92 GLN A O 1
ATOM 706 N N . GLU A 1 93 ? -0.015 5.505 1.789 1.00 98.31 93 GLU A N 1
ATOM 707 C CA . GLU A 1 93 ? 1.231 4.888 1.332 1.00 98.31 93 GLU A CA 1
ATOM 708 C C . GLU A 1 93 ? 0.952 3.736 0.358 1.00 98.31 93 GLU A C 1
ATOM 710 O O . GLU A 1 93 ? 1.535 3.696 -0.727 1.00 98.31 93 GLU A O 1
ATOM 715 N N . ARG A 1 94 ? -0.014 2.857 0.666 1.00 98.69 94 ARG A N 1
ATOM 716 C CA . ARG A 1 94 ? -0.440 1.785 -0.248 1.00 98.69 94 ARG A CA 1
ATOM 717 C C . ARG A 1 94 ? -0.840 2.343 -1.609 1.00 98.69 94 ARG A C 1
ATOM 719 O O . ARG A 1 94 ? -0.375 1.845 -2.629 1.00 98.69 94 ARG A O 1
ATOM 726 N N . LYS A 1 95 ? -1.657 3.401 -1.630 1.00 98.62 95 LYS A N 1
ATOM 727 C CA . LYS A 1 95 ? -2.097 4.043 -2.876 1.00 98.62 95 LYS A CA 1
ATOM 728 C C . LYS A 1 95 ? -0.924 4.636 -3.665 1.00 98.62 95 LYS A C 1
ATOM 730 O O . LYS A 1 95 ? -0.928 4.586 -4.893 1.00 98.62 95 LYS A O 1
ATOM 735 N N . ALA A 1 96 ? 0.076 5.194 -2.982 1.00 98.31 96 ALA A N 1
ATOM 736 C CA . ALA A 1 96 ? 1.289 5.675 -3.637 1.00 98.31 96 ALA A CA 1
ATOM 737 C C . ALA A 1 96 ? 2.082 4.518 -4.271 1.00 98.31 96 ALA A C 1
ATOM 739 O O . ALA A 1 96 ? 2.504 4.629 -5.424 1.00 98.31 96 ALA A O 1
ATOM 740 N N . LEU A 1 97 ? 2.229 3.391 -3.562 1.00 98.44 97 LEU A N 1
ATOM 741 C CA . LEU A 1 97 ? 2.883 2.195 -4.101 1.00 98.44 97 LEU A CA 1
ATOM 742 C C . LEU A 1 97 ? 2.125 1.609 -5.296 1.00 98.44 97 LEU A C 1
ATOM 744 O O . LEU A 1 97 ? 2.767 1.258 -6.284 1.00 98.44 97 LEU A O 1
ATOM 748 N N . ASP A 1 98 ? 0.791 1.553 -5.239 1.00 98.50 98 ASP A N 1
ATOM 749 C CA . ASP A 1 98 ? -0.052 1.103 -6.355 1.00 98.50 98 ASP A CA 1
ATOM 750 C C . ASP A 1 98 ? 0.253 1.916 -7.622 1.00 98.50 98 ASP A C 1
ATOM 752 O O . ASP A 1 98 ? 0.565 1.349 -8.669 1.00 98.50 98 ASP A O 1
ATOM 756 N N . GLY A 1 99 ? 0.304 3.247 -7.505 1.00 98.25 99 GLY A N 1
ATOM 757 C CA . GLY A 1 99 ? 0.648 4.119 -8.628 1.00 98.25 99 GLY A CA 1
ATOM 758 C C . GLY A 1 99 ? 2.062 3.891 -9.179 1.00 98.25 99 GLY A C 1
ATOM 759 O O . GLY A 1 99 ? 2.267 3.933 -10.394 1.00 98.25 99 GLY A O 1
ATOM 760 N N . LEU A 1 100 ? 3.059 3.635 -8.327 1.00 98.25 100 LEU A N 1
ATOM 761 C CA . LEU A 1 100 ? 4.423 3.333 -8.784 1.00 98.25 100 LEU A CA 1
ATOM 762 C C . LEU A 1 10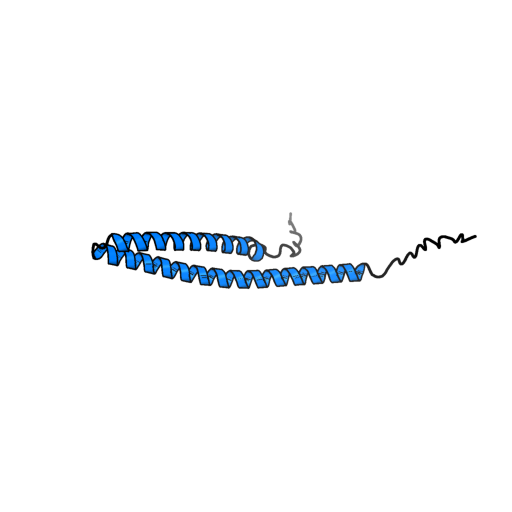0 ? 4.497 1.985 -9.512 1.00 98.25 100 LEU A C 1
ATOM 764 O O . LEU A 1 100 ? 5.122 1.894 -10.572 1.00 98.25 100 LEU A O 1
ATOM 768 N N . ILE A 1 101 ? 3.833 0.960 -8.974 1.00 98.00 101 ILE A N 1
ATOM 769 C CA . ILE A 1 101 ? 3.765 -0.378 -9.572 1.00 98.00 101 ILE A CA 1
ATOM 770 C C . ILE A 1 101 ? 3.103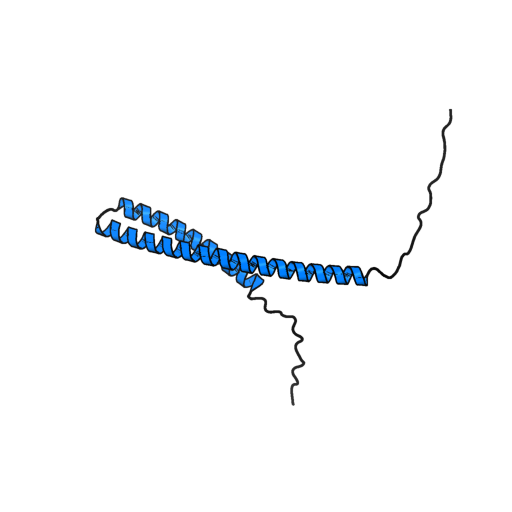 -0.305 -10.950 1.00 98.00 101 ILE A C 1
ATOM 772 O O . ILE A 1 101 ? 3.677 -0.791 -11.924 1.00 98.00 101 ILE A O 1
ATOM 776 N N . GLU A 1 102 ? 1.950 0.356 -11.058 1.00 97.62 102 GLU A N 1
ATOM 777 C CA . GLU A 1 102 ? 1.235 0.530 -12.327 1.00 97.62 102 GLU A CA 1
ATOM 778 C C . GLU A 1 102 ? 2.089 1.254 -13.377 1.00 97.62 102 GLU A C 1
ATOM 780 O O . GLU A 1 102 ? 2.091 0.887 -14.553 1.00 97.62 102 GLU A O 1
ATOM 785 N N . ASN A 1 103 ? 2.848 2.278 -12.975 1.00 97.06 103 ASN A N 1
ATOM 786 C CA . ASN A 1 103 ? 3.737 2.998 -13.887 1.00 97.06 103 ASN A CA 1
ATOM 787 C C . ASN A 1 103 ? 4.870 2.113 -14.417 1.00 97.06 103 ASN A C 1
ATOM 789 O O . ASN A 1 103 ? 5.132 2.117 -15.622 1.00 97.06 103 ASN A O 1
ATOM 793 N N . LEU A 1 104 ? 5.510 1.330 -13.546 1.00 96.00 104 LEU A N 1
ATOM 794 C CA . LEU A 1 104 ? 6.559 0.396 -13.957 1.00 96.00 104 LEU A CA 1
ATOM 795 C C . LEU A 1 104 ? 6.005 -0.707 -14.864 1.00 96.00 104 LEU A C 1
ATOM 797 O O . LEU A 1 104 ? 6.588 -0.984 -15.910 1.00 96.00 104 LEU A O 1
ATOM 801 N N . GLN A 1 105 ? 4.850 -1.284 -14.526 1.00 95.12 105 GLN A N 1
ATOM 802 C CA . GLN A 1 105 ? 4.202 -2.307 -15.350 1.00 95.12 105 GLN A CA 1
ATOM 803 C C . GLN A 1 105 ? 3.830 -1.774 -16.737 1.00 95.12 105 GLN A C 1
ATOM 805 O O . GLN A 1 105 ? 4.127 -2.417 -17.744 1.00 95.12 105 GLN A O 1
ATOM 810 N N . ARG A 1 106 ? 3.239 -0.575 -16.820 1.00 94.50 106 ARG A N 1
ATOM 811 C CA . ARG A 1 106 ? 2.900 0.039 -18.113 1.00 94.50 106 ARG A CA 1
ATOM 812 C C . ARG A 1 106 ? 4.124 0.258 -18.997 1.00 94.50 106 ARG A C 1
ATOM 814 O O . ARG A 1 106 ? 4.026 0.061 -20.203 1.00 94.50 106 ARG A O 1
ATOM 821 N N . ARG A 1 107 ? 5.256 0.662 -18.414 1.00 93.19 107 ARG A N 1
ATOM 822 C CA . ARG A 1 107 ? 6.473 0.972 -19.174 1.00 93.19 107 ARG A CA 1
ATOM 823 C C . ARG A 1 107 ? 7.266 -0.271 -19.585 1.00 93.19 107 ARG A C 1
ATOM 825 O O . ARG A 1 107 ? 7.763 -0.295 -20.701 1.00 93.19 107 ARG A O 1
ATOM 832 N N . PHE A 1 108 ? 7.370 -1.270 -18.711 1.00 90.62 108 PHE A N 1
ATOM 833 C CA . PHE A 1 108 ? 8.330 -2.376 -18.862 1.00 90.62 108 PHE A CA 1
ATOM 834 C C . PHE A 1 108 ? 7.694 -3.766 -19.014 1.00 90.62 108 PHE A C 1
ATOM 836 O O . PHE A 1 108 ? 8.395 -4.730 -19.300 1.00 90.62 108 PHE A O 1
ATOM 843 N N . VAL A 1 109 ? 6.379 -3.905 -18.812 1.00 79.94 109 VAL A N 1
ATOM 844 C CA . VAL A 1 109 ? 5.667 -5.196 -18.933 1.00 79.94 109 VAL A CA 1
ATOM 845 C C . VAL A 1 109 ? 4.634 -5.160 -20.063 1.00 79.94 109 VAL A C 1
ATOM 847 O O . VAL A 1 109 ? 4.459 -6.144 -20.772 1.00 79.94 109 VAL A O 1
ATOM 850 N N . VAL A 1 110 ? 3.968 -4.017 -20.266 1.00 67.62 110 VAL A N 1
ATOM 851 C CA . VAL A 1 110 ? 2.924 -3.830 -21.297 1.00 67.62 110 VAL A CA 1
ATOM 852 C C . VAL A 1 110 ? 3.488 -3.351 -22.645 1.00 67.62 110 VAL A C 1
ATOM 854 O O . VAL A 1 110 ? 2.728 -3.194 -23.594 1.00 67.62 110 VAL A O 1
ATOM 857 N N . GLN A 1 111 ? 4.805 -3.178 -22.790 1.00 55.78 111 GLN A N 1
ATOM 858 C CA . GLN A 1 111 ? 5.449 -3.144 -24.108 1.00 55.78 111 GLN A CA 1
ATOM 859 C C . GLN A 1 111 ? 5.914 -4.559 -24.474 1.00 55.78 111 GLN A C 1
ATOM 861 O O . GLN A 1 111 ? 7.076 -4.897 -24.253 1.00 55.78 111 GLN A O 1
ATOM 866 N N . PRO A 1 112 ? 5.046 -5.424 -25.035 1.00 47.78 112 PRO A N 1
ATOM 867 C CA . PRO A 1 112 ? 5.557 -6.530 -25.811 1.00 47.78 112 PRO A CA 1
ATOM 868 C C . PRO A 1 112 ? 6.259 -5.899 -27.011 1.00 47.78 112 PRO A C 1
ATOM 870 O O . PRO A 1 112 ? 5.628 -5.189 -27.791 1.00 47.78 112 PRO A O 1
ATOM 873 N N . THR A 1 113 ? 7.573 -6.085 -27.094 1.00 51.00 113 THR A N 1
ATOM 874 C CA . THR A 1 113 ? 8.275 -6.437 -28.336 1.00 51.00 113 THR A CA 1
ATOM 875 C C . THR A 1 113 ? 7.452 -6.198 -29.613 1.00 51.00 113 THR A C 1
ATOM 877 O O . THR A 1 113 ? 6.973 -7.128 -30.257 1.00 51.00 113 THR A O 1
ATOM 880 N N . SER A 1 114 ? 7.276 -4.931 -30.004 1.00 49.34 114 SER A N 1
ATOM 881 C CA . SER A 1 114 ? 6.598 -4.565 -31.257 1.00 49.34 114 SER A CA 1
ATOM 882 C C . SER A 1 114 ? 7.535 -4.669 -32.469 1.00 49.34 114 SER A C 1
ATOM 884 O O . SER A 1 114 ? 7.217 -4.125 -33.521 1.00 49.34 114 SER A O 1
ATOM 886 N N . ASP A 1 115 ? 8.638 -5.407 -32.354 1.00 48.84 115 ASP A N 1
ATOM 887 C CA . ASP A 1 115 ? 9.541 -5.727 -33.460 1.00 48.84 115 ASP A CA 1
ATOM 888 C C . ASP A 1 115 ? 9.646 -7.248 -33.636 1.00 48.84 115 ASP A C 1
ATOM 890 O O . ASP A 1 115 ? 10.687 -7.876 -33.472 1.00 48.84 115 ASP A O 1
ATOM 894 N N . GLY A 1 116 ? 8.512 -7.863 -33.974 1.00 51.22 116 GLY A N 1
ATOM 895 C CA . GLY A 1 116 ? 8.475 -9.109 -34.736 1.00 51.22 116 GLY A CA 1
ATOM 896 C C . GLY A 1 116 ? 7.933 -8.791 -36.133 1.00 51.22 116 GLY A C 1
ATOM 897 O O . GLY A 1 116 ? 6.906 -8.107 -36.217 1.00 51.22 116 GLY A O 1
ATOM 898 N N . PRO A 1 117 ? 8.578 -9.225 -37.235 1.00 47.56 117 PRO A N 1
ATOM 899 C CA . PRO A 1 117 ? 8.152 -8.852 -38.576 1.00 47.56 117 PRO A CA 1
ATOM 900 C C . PRO A 1 117 ? 6.738 -9.381 -38.811 1.00 47.56 117 PRO A C 1
ATOM 902 O O . PRO A 1 117 ? 6.500 -10.590 -38.818 1.00 47.56 117 PRO A O 1
ATOM 905 N N . ARG A 1 118 ? 5.786 -8.460 -38.986 1.00 54.28 118 ARG A N 1
ATOM 906 C CA . ARG A 1 118 ? 4.425 -8.780 -39.416 1.00 54.28 118 ARG A CA 1
ATOM 907 C C . ARG A 1 118 ? 4.518 -9.428 -40.794 1.00 54.28 118 ARG A C 1
ATOM 909 O O . ARG A 1 118 ? 4.682 -8.741 -41.799 1.00 54.28 118 ARG A O 1
ATOM 916 N N . GLY A 1 119 ? 4.475 -10.758 -40.815 1.00 52.53 119 GLY A N 1
ATOM 917 C CA . GLY A 1 119 ? 4.391 -11.536 -42.042 1.00 52.53 119 GLY A CA 1
ATOM 918 C C . GLY A 1 119 ? 3.170 -11.094 -42.857 1.00 52.53 119 GLY A C 1
ATOM 919 O O . GLY A 1 119 ? 2.143 -10.738 -42.271 1.00 52.53 119 GLY A O 1
ATOM 920 N N . PRO A 1 120 ? 3.265 -11.062 -44.194 1.00 55.38 120 PRO A N 1
ATOM 921 C CA . PRO A 1 120 ? 2.189 -10.561 -45.032 1.00 55.38 120 PRO A CA 1
ATOM 922 C C . PRO A 1 120 ? 0.944 -11.436 -44.867 1.00 55.38 120 PRO A C 1
ATOM 924 O O . PRO A 1 120 ? 0.960 -12.632 -45.157 1.00 55.38 120 PRO A O 1
ATOM 927 N N . HIS A 1 121 ? -0.149 -10.820 -44.416 1.00 57.62 121 HIS A N 1
ATOM 928 C CA . HIS A 1 121 ? -1.475 -11.418 -44.460 1.00 57.62 121 HIS A CA 1
ATOM 929 C C . HIS A 1 121 ? -1.861 -11.622 -45.930 1.00 57.62 121 HIS A C 1
ATOM 931 O O . HIS A 1 121 ? -2.274 -10.686 -46.615 1.00 57.62 121 HIS A O 1
ATOM 937 N N . LEU A 1 122 ? -1.689 -12.849 -46.425 1.00 51.62 122 LEU A N 1
ATOM 938 C CA . LEU A 1 122 ? -2.228 -13.278 -47.709 1.00 51.62 122 LEU A CA 1
ATOM 939 C C . LEU A 1 122 ? -3.757 -13.266 -47.615 1.00 51.62 122 LEU A C 1
ATOM 941 O O . LEU A 1 122 ? -4.368 -14.141 -47.006 1.00 51.62 122 LEU A O 1
ATOM 945 N N . VAL A 1 123 ? -4.368 -12.252 -48.222 1.00 51.47 123 VAL A N 1
ATOM 946 C CA . VAL A 1 123 ? -5.802 -12.237 -48.503 1.00 51.47 123 VAL A CA 1
ATOM 947 C C . VAL A 1 123 ? -6.016 -13.116 -49.731 1.00 51.47 123 VAL A C 1
ATOM 949 O O . VAL A 1 123 ? -5.694 -12.718 -50.850 1.00 51.47 123 VAL A O 1
ATOM 952 N N . VAL A 1 124 ? -6.514 -14.332 -49.514 1.00 50.28 124 VAL A N 1
ATOM 953 C CA . VAL A 1 124 ? -7.018 -15.186 -50.594 1.00 50.28 124 VAL A CA 1
ATOM 954 C C . VAL A 1 124 ? -8.373 -1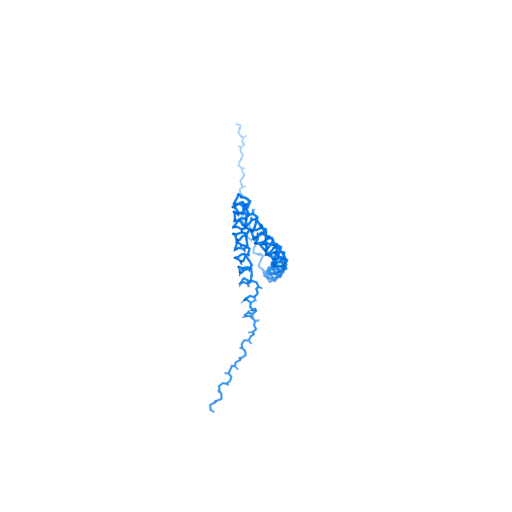4.624 -51.023 1.00 50.28 124 VAL A C 1
ATOM 956 O O . VAL A 1 124 ? -9.255 -14.424 -50.188 1.00 50.28 124 VAL A O 1
ATOM 959 N N . ARG A 1 125 ? -8.480 -14.300 -52.313 1.00 56.22 125 ARG A N 1
ATOM 960 C CA . ARG A 1 125 ? -9.711 -13.891 -52.994 1.00 56.22 125 ARG A CA 1
ATOM 961 C C . ARG A 1 125 ? -10.478 -15.102 -53.497 1.00 56.22 125 ARG A C 1
ATOM 963 O O . ARG A 1 125 ? -9.803 -16.063 -53.926 1.00 56.22 125 ARG A O 1
#

Organism: NCBI:txid470076